Protein AF-A0A7V6QM96-F1 (afdb_monomer)

Nearest PDB structures (foldseek):
  8glv-assembly1_PD  TM=2.329E-01  e=8.339E+00  Chlamydomonas reinhardtii

Sequence (77 aa):
MAVPLPKLHMDVSRGDSFMAEKTTEKYDATYNFGNTTVHVVAPPPMSREKLQKRMRAFHNAGWAIIQELQQNEAEQE

Radius of gyration: 28.96 Å; Cα contacts (8 Å, |Δi|>4): 23; chains: 1; bounding box: 71×35×77 Å

Solvent-accessible surface area (backbone atoms only — not comparable to full-atom values): 5092 Å² total; per-residue (Å²): 136,88,79,83,77,81,79,77,84,75,84,73,71,90,58,61,70,73,53,60,71,69,59,72,63,78,55,71,43,75,48,76,58,90,93,44,77,46,76,38,72,69,74,80,90,73,58,70,67,61,51,51,53,52,51,51,51,53,51,52,53,52,49,50,53,52,52,53,51,53,52,59,53,65,75,73,112

Mean predicted aligned error: 15.54 Å

Secondary structure (DSSP, 8-state):
-PPPPPPP-----TTHHHHHTT--S--SEEEEETTEEEEEPPPPPPPHHHHHHHHHHHHHHHHHHHHHHHHHHHT--

Structure (mmCIF, N/CA/C/O backbone):
data_AF-A0A7V6QM96-F1
#
_entry.id   AF-A0A7V6QM96-F1
#
loop_
_atom_site.group_PDB
_atom_site.id
_atom_site.type_symbol
_atom_site.label_atom_id
_atom_site.label_alt_id
_atom_site.label_comp_id
_atom_site.label_asym_id
_atom_site.label_entity_id
_atom_site.label_seq_id
_atom_site.pdbx_PDB_ins_code
_atom_site.Cartn_x
_atom_site.Cartn_y
_atom_site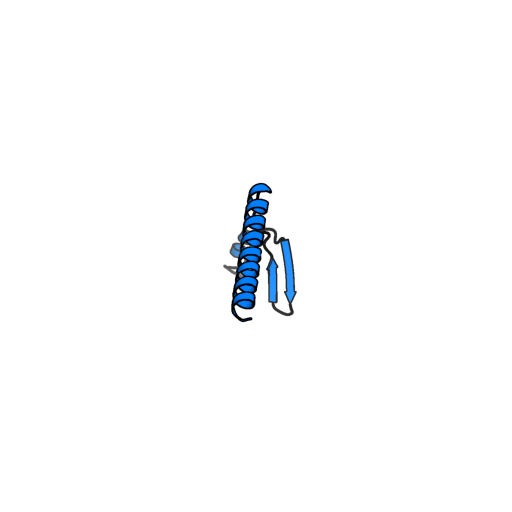.Cartn_z
_atom_site.occupancy
_atom_site.B_iso_or_equiv
_atom_site.auth_seq_id
_atom_site.auth_comp_id
_atom_site.auth_asym_id
_atom_site.auth_atom_id
_atom_site.pdbx_PDB_model_num
ATOM 1 N N . MET A 1 1 ? 53.643 -26.488 -42.831 1.00 43.91 1 MET A N 1
ATOM 2 C CA . MET A 1 1 ? 52.300 -27.000 -42.479 1.00 43.91 1 MET A CA 1
ATOM 3 C C . MET A 1 1 ? 51.931 -26.399 -41.131 1.00 43.91 1 MET A C 1
ATOM 5 O O . MET A 1 1 ? 52.686 -26.596 -40.191 1.00 43.91 1 MET A O 1
ATOM 9 N N . ALA A 1 2 ? 50.881 -25.579 -41.058 1.00 54.34 2 ALA A N 1
ATOM 10 C CA . ALA A 1 2 ? 50.466 -24.917 -39.818 1.00 54.34 2 ALA A CA 1
ATOM 11 C C . ALA A 1 2 ? 49.462 -25.805 -39.067 1.00 54.34 2 ALA A C 1
ATOM 13 O O . ALA A 1 2 ? 48.467 -26.230 -39.651 1.00 54.34 2 ALA A O 1
ATOM 14 N N . VAL A 1 3 ? 49.749 -26.113 -37.800 1.00 63.19 3 VAL A N 1
ATOM 15 C CA . VAL A 1 3 ? 48.900 -26.960 -36.949 1.00 63.19 3 VAL A CA 1
ATOM 16 C C . VAL A 1 3 ? 47.805 -26.086 -36.324 1.00 63.19 3 VAL A C 1
ATOM 18 O O . VAL A 1 3 ? 48.138 -25.053 -35.740 1.00 63.19 3 VAL A O 1
ATOM 21 N N . PRO A 1 4 ? 46.513 -26.439 -36.438 1.00 65.81 4 PRO A N 1
ATOM 22 C CA . PRO A 1 4 ? 45.443 -25.657 -35.830 1.00 65.81 4 PRO A CA 1
ATOM 23 C C . PRO A 1 4 ? 45.506 -25.759 -34.300 1.00 65.81 4 PRO A C 1
ATOM 25 O O . PRO A 1 4 ? 45.598 -26.853 -33.743 1.00 65.81 4 PRO A O 1
ATOM 28 N N . LEU A 1 5 ? 45.453 -24.612 -33.620 1.00 72.31 5 LEU A N 1
ATOM 29 C CA . LEU A 1 5 ? 45.419 -24.546 -32.159 1.00 72.31 5 LEU A CA 1
ATOM 30 C C . LEU A 1 5 ? 44.095 -25.127 -31.628 1.00 72.31 5 LEU A C 1
ATOM 32 O O . LEU A 1 5 ? 43.038 -24.874 -32.219 1.00 72.31 5 LEU A O 1
ATOM 36 N N . PRO A 1 6 ? 44.118 -25.883 -30.515 1.00 69.88 6 PRO A N 1
ATOM 37 C CA . PRO A 1 6 ? 42.899 -26.396 -29.908 1.00 69.88 6 PRO A CA 1
ATOM 38 C C . PRO A 1 6 ? 42.027 -25.236 -29.412 1.00 69.88 6 PRO A C 1
ATOM 40 O O . PRO A 1 6 ? 42.514 -24.286 -28.798 1.00 69.88 6 PRO A O 1
ATOM 43 N N . LYS A 1 7 ? 40.720 -25.313 -29.693 1.00 66.31 7 LYS A N 1
ATOM 44 C CA . LYS A 1 7 ? 39.731 -24.342 -29.209 1.00 66.31 7 LYS A CA 1
ATOM 45 C C . LYS A 1 7 ? 39.756 -24.325 -27.681 1.00 66.31 7 LYS A C 1
ATOM 47 O O . LYS A 1 7 ? 39.526 -25.357 -27.055 1.00 66.31 7 LYS A O 1
ATOM 52 N N . LEU A 1 8 ? 40.006 -23.151 -27.100 1.00 65.94 8 LEU A N 1
ATOM 53 C CA . LEU A 1 8 ? 39.816 -22.911 -25.672 1.00 65.94 8 LEU A CA 1
ATOM 54 C C . LEU A 1 8 ? 38.375 -23.276 -25.305 1.00 65.94 8 LEU A C 1
ATOM 56 O O . LEU A 1 8 ? 37.428 -22.789 -25.926 1.00 65.94 8 LEU A O 1
ATOM 60 N N . HIS A 1 9 ? 38.222 -24.156 -24.320 1.00 61.31 9 HIS A N 1
ATOM 61 C CA . HIS A 1 9 ? 36.927 -24.474 -23.741 1.00 61.31 9 HIS A CA 1
ATOM 62 C C . HIS A 1 9 ? 36.452 -23.224 -22.992 1.00 61.31 9 HIS A C 1
ATOM 64 O O . HIS A 1 9 ? 36.958 -22.910 -21.918 1.00 61.31 9 HIS A O 1
ATOM 70 N N . MET A 1 10 ? 35.553 -22.459 -23.612 1.00 60.12 10 MET A N 1
ATOM 71 C CA . MET A 1 10 ? 34.880 -21.347 -22.951 1.00 60.12 10 MET A CA 1
ATOM 72 C C . MET A 1 10 ? 33.904 -21.957 -21.953 1.00 60.12 10 MET A C 1
ATOM 74 O O . MET A 1 10 ? 32.960 -22.639 -22.357 1.00 60.12 10 MET A O 1
ATOM 78 N N . ASP A 1 11 ? 34.161 -21.756 -20.664 1.00 59.19 11 ASP A N 1
ATOM 79 C CA . ASP A 1 11 ? 33.197 -22.094 -19.626 1.00 59.19 11 ASP A CA 1
ATOM 80 C C . ASP A 1 11 ? 32.003 -21.148 -19.771 1.00 59.19 11 ASP A C 1
ATOM 82 O O . ASP A 1 11 ? 32.041 -19.978 -19.391 1.00 59.19 11 ASP A O 1
ATOM 86 N N . VAL A 1 12 ? 30.965 -21.628 -20.451 1.00 61.31 12 VAL A N 1
ATOM 87 C CA . VAL A 1 12 ? 29.687 -20.934 -20.513 1.00 61.31 12 VAL A CA 1
ATOM 88 C C . VAL A 1 12 ? 28.953 -21.331 -19.245 1.00 61.31 12 VAL A C 1
ATOM 90 O O . VAL A 1 12 ? 28.301 -22.378 -19.218 1.00 61.31 12 VAL A O 1
ATOM 93 N N . SER A 1 13 ? 29.067 -20.502 -18.204 1.00 59.28 13 SER A N 1
ATOM 94 C CA . SER A 1 13 ? 28.280 -20.623 -16.977 1.00 59.28 13 SER A CA 1
ATOM 95 C C . SER A 1 13 ? 26.797 -20.718 -17.337 1.00 59.28 13 SER A C 1
ATOM 97 O O . SER A 1 13 ? 26.132 -19.720 -17.626 1.00 59.28 13 SER A O 1
ATOM 99 N N . ARG A 1 14 ? 26.273 -21.948 -17.366 1.00 55.44 14 ARG A N 1
ATOM 100 C CA . ARG A 1 14 ? 24.865 -22.255 -17.634 1.00 55.44 14 ARG A CA 1
ATOM 101 C C . ARG A 1 14 ? 24.031 -21.804 -16.435 1.00 55.44 14 ARG A C 1
ATOM 103 O O . ARG A 1 14 ? 23.683 -22.614 -15.585 1.00 55.44 14 ARG A O 1
ATOM 110 N N . GLY A 1 15 ? 23.745 -20.511 -16.342 1.00 52.19 15 GLY A N 1
ATOM 111 C CA . GLY A 1 15 ? 22.903 -19.983 -15.268 1.00 52.19 15 GLY A CA 1
ATOM 112 C C . GLY A 1 15 ? 22.689 -18.476 -15.302 1.00 52.19 15 GLY A C 1
ATOM 113 O O . GLY A 1 15 ? 21.554 -18.035 -15.149 1.00 52.19 15 GLY A O 1
ATOM 114 N N . ASP A 1 16 ? 23.734 -17.689 -15.572 1.00 54.47 16 ASP A N 1
ATOM 115 C CA . ASP A 1 16 ? 23.636 -16.225 -15.446 1.00 54.47 16 ASP A CA 1
ATOM 116 C C . ASP A 1 16 ? 22.822 -15.579 -16.569 1.00 54.47 16 ASP A C 1
ATOM 118 O O . ASP A 1 16 ? 22.019 -14.676 -16.329 1.00 54.47 16 ASP A O 1
ATOM 122 N N . SER A 1 17 ? 22.955 -16.071 -17.802 1.00 54.47 17 SER A N 1
ATOM 123 C CA . SER A 1 17 ? 22.272 -15.465 -18.953 1.00 54.47 17 SER A CA 1
ATOM 124 C C . SER A 1 17 ? 20.747 -15.600 -18.880 1.00 54.47 17 SER A C 1
ATOM 126 O O . SER A 1 17 ? 20.037 -14.723 -19.356 1.00 54.47 17 SER A O 1
ATOM 128 N N . PHE A 1 18 ? 20.238 -16.663 -18.246 1.00 49.72 18 PHE A N 1
ATOM 129 C CA . PHE A 1 18 ? 18.795 -16.910 -18.120 1.00 49.72 18 PHE A CA 1
ATOM 130 C C . PHE A 1 18 ? 18.143 -16.068 -17.007 1.00 49.72 18 PHE A C 1
ATOM 132 O O . PHE A 1 18 ? 16.939 -15.819 -17.047 1.00 49.72 18 PHE A O 1
ATOM 139 N N . MET A 1 19 ? 18.928 -15.600 -16.028 1.00 49.72 19 MET A N 1
ATOM 140 C CA . MET A 1 19 ? 18.471 -14.637 -15.016 1.00 49.72 19 MET A CA 1
ATOM 141 C C . MET A 1 19 ? 18.560 -13.191 -15.515 1.00 49.72 19 MET A C 1
ATOM 143 O O . MET A 1 19 ? 17.746 -12.363 -15.114 1.00 49.72 19 MET A O 1
ATOM 147 N N . ALA A 1 20 ? 19.497 -12.888 -16.419 1.00 50.97 20 ALA A N 1
ATOM 148 C CA . ALA A 1 20 ? 19.663 -11.553 -16.997 1.00 50.97 20 ALA A CA 1
ATOM 149 C C . ALA A 1 20 ? 18.484 -11.110 -17.889 1.00 50.97 20 ALA A C 1
ATOM 151 O O . ALA A 1 20 ? 18.212 -9.919 -18.008 1.00 50.97 20 ALA A O 1
ATOM 152 N N . GLU A 1 21 ? 17.762 -12.051 -18.503 1.00 49.69 21 GLU A N 1
ATOM 153 C CA . GLU A 1 21 ? 16.626 -11.742 -19.385 1.00 49.69 21 GLU A CA 1
ATOM 154 C C . GLU A 1 21 ? 15.333 -11.437 -18.603 1.00 49.69 21 GLU A C 1
ATOM 156 O O . GLU A 1 21 ? 14.464 -10.712 -19.083 1.00 49.69 21 GLU A O 1
ATOM 161 N N . LYS A 1 22 ? 15.216 -11.926 -17.359 1.00 50.22 22 LYS A N 1
ATOM 162 C CA . LYS A 1 22 ? 14.048 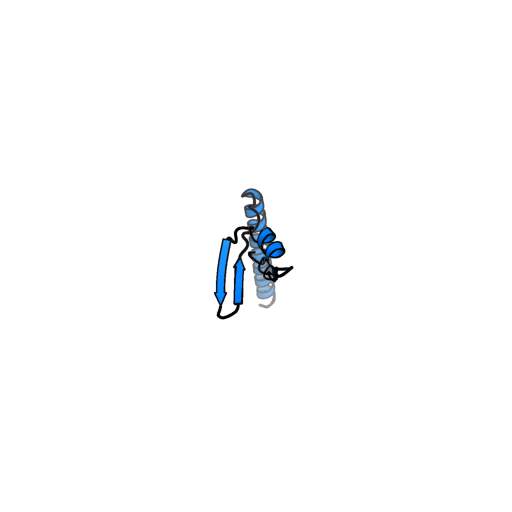-11.694 -16.490 1.00 50.22 22 LYS A CA 1
ATOM 163 C C . LYS A 1 22 ? 14.172 -10.432 -15.622 1.00 50.22 22 LYS A C 1
ATOM 165 O O . LYS A 1 22 ? 13.184 -9.976 -15.058 1.00 50.22 22 LYS A O 1
ATOM 170 N N . THR A 1 23 ? 15.369 -9.856 -15.515 1.00 49.28 23 THR A N 1
ATOM 171 C CA . THR A 1 23 ? 15.673 -8.676 -14.684 1.00 49.28 23 THR A CA 1
ATOM 172 C C . THR A 1 23 ? 15.526 -7.342 -15.417 1.00 49.28 23 THR A 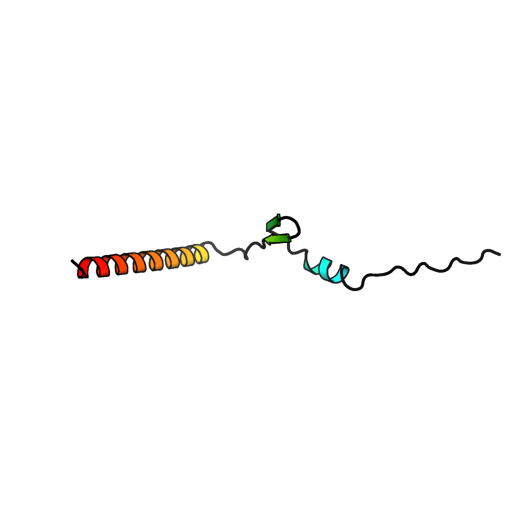C 1
ATOM 174 O O . THR A 1 23 ? 15.792 -6.293 -14.835 1.00 49.28 23 THR A O 1
ATOM 177 N N . THR A 1 24 ? 15.042 -7.329 -16.663 1.00 51.12 24 THR A N 1
ATOM 178 C CA . THR A 1 24 ? 14.674 -6.086 -17.366 1.00 51.12 24 THR A CA 1
ATOM 179 C C . THR A 1 24 ? 13.342 -5.485 -16.897 1.00 51.12 24 THR A C 1
ATOM 181 O O . THR A 1 24 ? 12.829 -4.558 -17.527 1.00 51.12 24 THR A O 1
ATOM 184 N N . GLU A 1 25 ? 12.752 -5.973 -15.804 1.00 59.03 25 GLU A N 1
ATOM 185 C CA . GLU A 1 25 ? 11.756 -5.199 -15.062 1.00 59.03 25 GLU A CA 1
ATOM 186 C C . GLU A 1 25 ? 12.491 -4.026 -14.400 1.00 59.03 25 GLU A C 1
ATOM 188 O O . GLU A 1 25 ? 13.238 -4.198 -13.441 1.00 59.03 25 GLU A O 1
ATOM 193 N N . LYS A 1 26 ? 12.354 -2.825 -14.976 1.00 67.44 26 LYS A N 1
ATOM 194 C CA . LYS A 1 26 ? 13.009 -1.605 -14.485 1.00 67.44 26 LYS A CA 1
ATOM 195 C C . LYS A 1 26 ? 12.591 -1.357 -13.035 1.00 67.44 26 LYS A C 1
ATOM 197 O O . LYS A 1 26 ? 11.476 -0.903 -12.788 1.00 67.44 26 LYS A O 1
ATOM 202 N N . TYR A 1 27 ? 13.478 -1.665 -12.095 1.00 76.25 27 TYR A N 1
ATOM 203 C CA . TYR A 1 27 ? 13.288 -1.327 -10.691 1.00 76.25 27 TYR A CA 1
ATOM 204 C C . TYR A 1 27 ? 13.099 0.184 -10.543 1.00 76.25 27 TYR A C 1
ATOM 206 O O . TYR A 1 27 ? 13.776 0.971 -11.204 1.00 76.25 27 TYR A O 1
ATOM 214 N N . ASP A 1 28 ? 12.176 0.576 -9.672 1.00 81.06 28 ASP A N 1
ATOM 215 C CA . ASP A 1 28 ? 11.886 1.978 -9.366 1.00 81.06 28 ASP A CA 1
ATOM 216 C C . ASP A 1 28 ? 13.017 2.595 -8.535 1.00 81.06 28 ASP A C 1
ATOM 218 O O . ASP A 1 28 ? 13.428 3.733 -8.749 1.00 81.06 28 ASP A O 1
ATOM 222 N N . ALA A 1 29 ? 13.595 1.795 -7.634 1.00 83.75 29 ALA A N 1
ATOM 223 C CA . ALA A 1 29 ? 14.804 2.145 -6.904 1.00 83.75 29 ALA A CA 1
ATOM 224 C C . ALA A 1 29 ? 15.664 0.906 -6.632 1.00 83.75 29 ALA A C 1
ATOM 226 O O . ALA A 1 29 ? 15.175 -0.222 -6.587 1.00 83.75 29 ALA A O 1
ATOM 227 N N . THR A 1 30 ? 16.964 1.108 -6.436 1.00 86.94 30 THR A N 1
ATOM 228 C CA . THR A 1 30 ? 17.881 0.071 -5.947 1.00 86.94 30 THR A CA 1
ATOM 229 C C . THR A 1 30 ? 18.724 0.654 -4.820 1.00 86.94 30 THR A C 1
ATOM 231 O O . THR A 1 30 ? 19.327 1.714 -4.987 1.00 86.94 30 THR A O 1
ATOM 234 N N . TYR A 1 31 ? 18.755 -0.027 -3.676 1.00 90.31 31 TYR A N 1
ATOM 235 C CA . TYR A 1 31 ? 19.512 0.372 -2.492 1.00 90.31 31 TYR A CA 1
ATOM 236 C C . TYR A 1 31 ? 20.552 -0.689 -2.147 1.00 90.31 31 TYR A C 1
ATOM 238 O O . TYR A 1 31 ? 20.234 -1.874 -2.105 1.00 90.31 31 TYR A O 1
ATOM 246 N N . ASN A 1 32 ? 21.775 -0.257 -1.843 1.00 90.50 32 ASN A N 1
ATOM 247 C CA . ASN A 1 32 ? 22.864 -1.147 -1.454 1.00 90.50 32 ASN A CA 1
ATOM 248 C C . ASN A 1 32 ? 23.197 -0.946 0.025 1.00 90.50 32 ASN A C 1
ATOM 250 O O . ASN A 1 32 ? 23.567 0.152 0.442 1.00 90.50 32 ASN A O 1
ATOM 254 N N . PHE A 1 33 ? 23.103 -2.020 0.804 1.00 89.12 33 PHE A N 1
ATOM 255 C CA . PHE A 1 33 ? 23.456 -2.068 2.219 1.00 89.12 33 PHE A CA 1
ATOM 256 C C . PHE A 1 33 ? 24.560 -3.110 2.424 1.00 89.12 33 PHE A C 1
ATOM 258 O O . PHE A 1 33 ? 24.288 -4.300 2.593 1.00 89.12 33 PHE A O 1
ATOM 265 N N . GLY A 1 34 ? 25.822 -2.672 2.379 1.00 90.56 34 GLY A N 1
ATOM 266 C CA . GLY A 1 34 ? 26.978 -3.569 2.466 1.00 90.56 34 GLY A CA 1
ATOM 267 C C . GLY A 1 34 ? 26.951 -4.618 1.349 1.00 90.56 34 GLY A C 1
ATOM 268 O O . GLY A 1 34 ? 27.084 -4.269 0.181 1.00 90.56 34 GLY A O 1
ATOM 269 N N . ASN A 1 35 ? 26.720 -5.884 1.714 1.00 90.44 35 ASN A N 1
ATOM 270 C CA . ASN A 1 35 ? 26.601 -7.007 0.772 1.00 90.44 35 ASN A CA 1
ATOM 271 C C . ASN A 1 35 ? 25.168 -7.254 0.260 1.00 90.44 35 ASN A C 1
ATOM 273 O O . ASN A 1 35 ? 24.959 -8.169 -0.532 1.00 90.44 35 ASN A O 1
ATOM 277 N N . THR A 1 36 ? 24.169 -6.494 0.719 1.00 90.19 36 THR A N 1
ATOM 278 C CA . THR A 1 36 ? 22.763 -6.697 0.335 1.00 90.19 36 THR A CA 1
ATOM 279 C C . THR A 1 36 ? 22.330 -5.654 -0.686 1.00 90.19 36 THR A C 1
ATOM 281 O O . THR A 1 36 ? 22.484 -4.458 -0.447 1.00 90.19 36 THR A O 1
ATOM 284 N N . THR A 1 37 ? 21.739 -6.100 -1.794 1.00 90.69 37 THR A N 1
ATOM 285 C CA . THR A 1 37 ? 21.097 -5.233 -2.793 1.00 90.69 37 THR A CA 1
ATOM 286 C C . THR A 1 37 ? 19.584 -5.382 -2.672 1.00 90.69 37 THR A C 1
ATOM 288 O O . THR A 1 37 ? 19.058 -6.489 -2.767 1.00 90.69 37 THR A O 1
ATOM 291 N N . VAL A 1 38 ? 18.881 -4.277 -2.435 1.00 89.75 38 VAL A N 1
ATOM 292 C CA . VAL A 1 38 ? 17.420 -4.222 -2.346 1.00 89.75 38 VAL A CA 1
ATOM 293 C C . VAL A 1 38 ? 16.889 -3.555 -3.602 1.00 89.75 38 VAL A C 1
ATOM 295 O O . VAL A 1 38 ? 17.159 -2.381 -3.847 1.00 89.75 38 VAL A O 1
ATOM 298 N N . HIS A 1 39 ? 16.101 -4.293 -4.372 1.00 87.69 39 HIS A N 1
ATOM 299 C CA . HIS A 1 39 ? 15.407 -3.774 -5.541 1.00 87.69 39 HIS A CA 1
ATOM 300 C C . HIS A 1 39 ? 13.957 -3.438 -5.186 1.00 87.69 39 HIS A C 1
ATOM 302 O O . HIS A 1 39 ? 13.203 -4.300 -4.735 1.00 87.69 39 HIS A O 1
ATOM 308 N N . VAL A 1 40 ? 13.562 -2.182 -5.3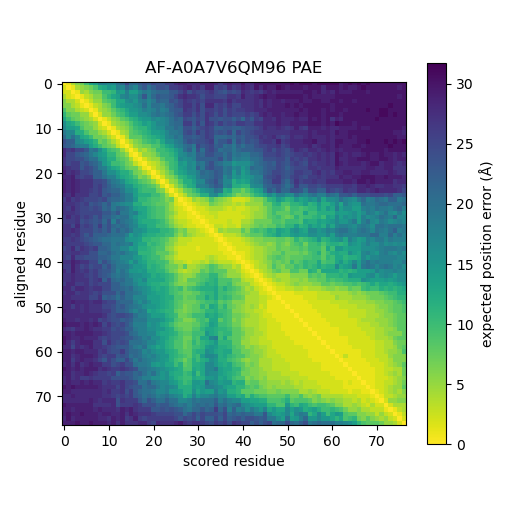83 1.00 85.06 40 VAL A N 1
ATOM 309 C CA . VAL A 1 40 ? 12.187 -1.721 -5.183 1.00 85.06 40 VAL A CA 1
ATOM 310 C C . VAL A 1 40 ? 11.455 -1.773 -6.513 1.00 85.06 40 VAL A C 1
ATOM 312 O O . VAL A 1 40 ? 11.857 -1.135 -7.483 1.00 85.06 40 VAL A O 1
ATOM 315 N N . VAL A 1 41 ? 10.365 -2.534 -6.553 1.00 87.12 41 VAL A N 1
ATOM 316 C CA . VAL A 1 41 ? 9.479 -2.632 -7.715 1.00 87.12 41 VAL A CA 1
ATOM 317 C C . VAL A 1 41 ? 8.291 -1.706 -7.485 1.00 87.12 41 VAL A C 1
ATOM 319 O O . VAL A 1 41 ? 7.587 -1.841 -6.480 1.00 87.12 41 VAL A O 1
ATOM 322 N N . ALA A 1 42 ? 8.060 -0.769 -8.408 1.00 80.31 42 ALA A N 1
ATOM 323 C CA . ALA A 1 42 ? 6.869 0.067 -8.354 1.00 80.31 42 ALA A CA 1
ATOM 324 C C . ALA A 1 42 ? 5.615 -0.816 -8.479 1.00 80.31 42 ALA A C 1
ATOM 326 O O . ALA A 1 42 ? 5.550 -1.678 -9.362 1.00 80.31 42 ALA A O 1
ATOM 327 N N . PRO A 1 43 ? 4.594 -0.616 -7.631 1.00 80.00 43 PRO A N 1
ATOM 328 C CA . PRO A 1 43 ? 3.334 -1.315 -7.801 1.00 80.00 43 PRO A CA 1
ATOM 329 C C . PRO A 1 43 ? 2.678 -0.906 -9.133 1.00 80.00 43 PRO A C 1
ATOM 331 O O . PRO A 1 43 ? 2.883 0.216 -9.606 1.00 80.00 43 PRO A O 1
ATOM 334 N N . PRO A 1 44 ? 1.840 -1.773 -9.730 1.00 81.94 44 PRO A N 1
ATOM 335 C CA . PRO A 1 44 ? 1.128 -1.449 -10.961 1.00 81.94 44 PRO A CA 1
ATOM 336 C C . PRO A 1 44 ? 0.342 -0.134 -10.838 1.00 81.94 44 PRO A C 1
ATOM 338 O O . PRO A 1 44 ? -0.276 0.108 -9.791 1.00 81.94 44 PRO A O 1
ATOM 341 N N . PRO A 1 45 ? 0.307 0.706 -11.892 1.00 80.62 45 PRO A N 1
ATOM 342 C CA . PRO A 1 45 ? -0.392 1.981 -11.843 1.00 80.62 45 PRO A CA 1
ATOM 343 C C . PRO A 1 45 ? -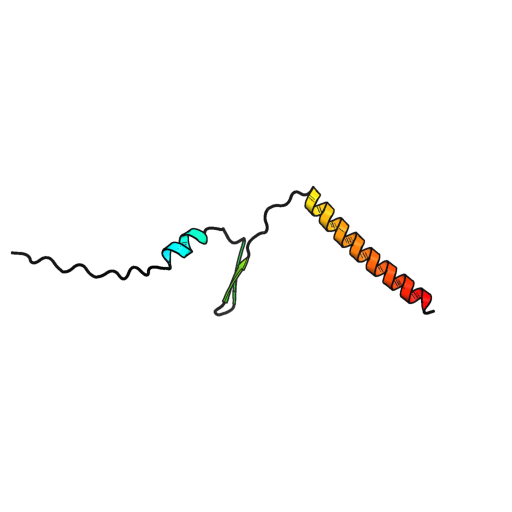1.882 1.753 -11.569 1.00 80.62 45 PRO A C 1
ATOM 345 O O . PRO A 1 45 ? -2.583 1.054 -12.303 1.00 80.62 45 PRO A O 1
ATOM 348 N N . MET A 1 46 ? -2.374 2.349 -10.485 1.00 85.88 46 MET A N 1
ATOM 349 C CA . MET A 1 46 ? -3.774 2.264 -10.081 1.00 85.88 46 MET A CA 1
ATOM 350 C C . MET A 1 46 ? -4.533 3.521 -10.517 1.00 85.88 46 MET A C 1
ATOM 352 O O . MET A 1 46 ? -4.044 4.640 -10.384 1.00 85.88 46 MET A O 1
ATOM 356 N N . SER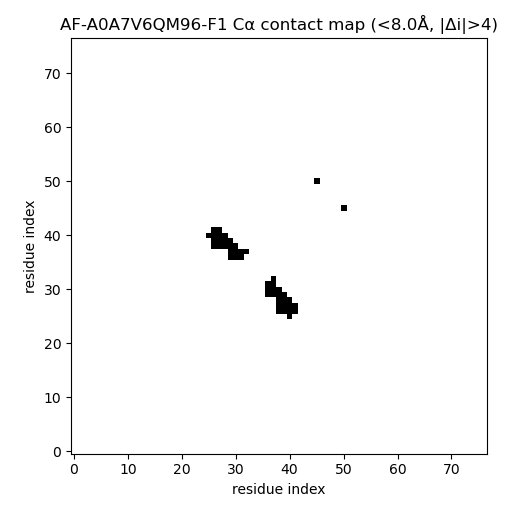 A 1 47 ? -5.769 3.354 -10.992 1.00 90.88 47 SER A N 1
ATOM 357 C CA . SER A 1 47 ? -6.672 4.477 -11.282 1.00 90.88 47 SER A CA 1
ATOM 358 C C . SER A 1 47 ? -6.935 5.328 -10.031 1.00 90.88 47 SER A C 1
ATOM 360 O O . SER A 1 47 ? -7.141 4.770 -8.947 1.00 90.88 47 SER A O 1
ATOM 362 N N . ARG A 1 48 ? -7.055 6.652 -10.199 1.00 90.25 48 ARG A N 1
ATOM 363 C CA . ARG A 1 48 ? -7.327 7.605 -9.104 1.00 90.25 48 ARG A CA 1
ATOM 364 C C . ARG A 1 48 ? -8.570 7.251 -8.280 1.00 90.25 48 ARG A C 1
ATOM 366 O O . ARG A 1 48 ? -8.544 7.377 -7.062 1.00 90.25 48 ARG A O 1
ATOM 373 N N . GLU A 1 49 ? -9.625 6.745 -8.915 1.00 91.62 49 GLU A N 1
ATOM 374 C CA . GLU A 1 49 ? -10.868 6.348 -8.237 1.00 91.62 49 GLU A CA 1
ATOM 375 C C . GLU A 1 49 ? -10.660 5.188 -7.255 1.00 91.62 49 GLU A C 1
ATOM 377 O O . GLU A 1 49 ? -11.081 5.252 -6.100 1.00 91.62 49 GLU A O 1
ATOM 382 N N . LYS A 1 50 ? -9.955 4.132 -7.687 1.00 91.31 50 LYS A N 1
ATOM 383 C CA . LYS A 1 50 ? -9.610 2.990 -6.825 1.00 91.31 50 LYS A CA 1
ATOM 384 C C . LYS A 1 50 ? -8.707 3.411 -5.667 1.00 91.31 50 LYS A C 1
ATOM 386 O O . LYS A 1 50 ? -8.922 2.953 -4.544 1.00 91.31 50 LYS A O 1
ATOM 391 N N . LEU A 1 51 ? -7.748 4.304 -5.924 1.00 91.50 51 LEU A N 1
ATOM 392 C CA . LEU A 1 51 ? -6.892 4.869 -4.882 1.00 91.50 51 LEU A CA 1
ATOM 393 C C . LEU A 1 51 ? -7.732 5.626 -3.845 1.00 91.50 51 LEU A C 1
ATOM 395 O O . LEU A 1 51 ? -7.635 5.342 -2.654 1.00 91.50 51 LEU A O 1
ATOM 399 N N . GLN A 1 52 ? -8.618 6.516 -4.294 1.00 94.25 52 GLN A N 1
ATOM 400 C CA . GLN A 1 52 ? -9.482 7.294 -3.409 1.00 94.25 52 GLN A CA 1
ATOM 401 C C . GLN A 1 52 ? -10.433 6.399 -2.602 1.00 94.25 52 GLN A C 1
ATOM 403 O O . GLN A 1 52 ? -10.620 6.626 -1.407 1.00 94.25 52 GLN A O 1
ATOM 408 N N . LYS A 1 53 ? -10.994 5.348 -3.215 1.00 95.50 53 LYS A N 1
ATOM 409 C CA . LYS A 1 53 ? -11.828 4.360 -2.514 1.00 95.50 53 LYS A CA 1
ATOM 410 C C . LYS A 1 53 ? -11.051 3.666 -1.395 1.00 95.50 53 LYS A C 1
ATOM 412 O O . LYS A 1 53 ? -11.564 3.542 -0.285 1.00 95.50 53 LYS A O 1
ATOM 417 N N . ARG A 1 54 ? -9.812 3.250 -1.671 1.00 93.56 54 ARG A N 1
ATOM 418 C CA . ARG A 1 54 ? -8.940 2.620 -0.675 1.00 93.56 54 ARG A CA 1
ATOM 419 C C . ARG A 1 54 ? -8.568 3.595 0.447 1.00 93.56 54 ARG A C 1
ATOM 421 O O . ARG A 1 54 ? -8.652 3.222 1.610 1.00 93.56 54 ARG A O 1
ATOM 428 N N . MET A 1 55 ? -8.234 4.844 0.117 1.00 95.06 55 MET A N 1
ATOM 429 C CA . MET A 1 55 ? -7.946 5.879 1.117 1.00 95.06 55 MET A CA 1
ATOM 430 C C . MET A 1 55 ? -9.147 6.131 2.034 1.00 95.06 55 MET A C 1
ATOM 432 O O . MET A 1 55 ? -8.992 6.132 3.251 1.00 95.06 55 MET A O 1
ATOM 436 N N . ARG A 1 56 ? -10.356 6.273 1.475 1.00 96.00 56 ARG A N 1
ATOM 437 C CA . ARG A 1 56 ? -11.584 6.438 2.273 1.00 96.00 56 ARG A CA 1
ATOM 438 C C . ARG A 1 56 ? -11.829 5.252 3.204 1.00 96.00 56 ARG A C 1
ATOM 440 O O . ARG A 1 56 ? -12.202 5.465 4.348 1.00 96.00 56 ARG A O 1
ATOM 447 N N . ALA A 1 57 ? -11.582 4.024 2.745 1.00 96.81 57 ALA A N 1
ATOM 448 C CA . ALA A 1 57 ? -11.721 2.838 3.588 1.00 96.81 57 ALA A CA 1
ATOM 449 C C . ALA A 1 57 ? -10.773 2.876 4.799 1.00 96.81 57 ALA A C 1
ATOM 451 O O . ALA A 1 57 ? -11.215 2.622 5.916 1.00 96.81 57 ALA A O 1
ATOM 452 N N . PHE A 1 58 ? -9.507 3.259 4.598 1.00 96.94 58 PHE A N 1
ATOM 453 C CA . PHE A 1 58 ? -8.557 3.417 5.703 1.00 96.94 58 PHE A CA 1
ATOM 454 C C . PHE A 1 58 ? -8.960 4.531 6.671 1.00 96.94 58 PHE A C 1
ATOM 456 O O . PHE A 1 58 ? -8.907 4.326 7.880 1.00 96.94 58 PHE A O 1
ATOM 463 N N . HIS A 1 59 ? -9.410 5.679 6.159 1.00 96.69 59 HIS A N 1
ATOM 464 C CA . HIS A 1 59 ? -9.911 6.762 7.008 1.00 96.69 59 HIS A CA 1
ATOM 465 C C . HIS A 1 59 ? -11.112 6.327 7.845 1.00 96.69 59 HIS A C 1
ATOM 467 O O . HIS A 1 59 ? -11.134 6.582 9.043 1.00 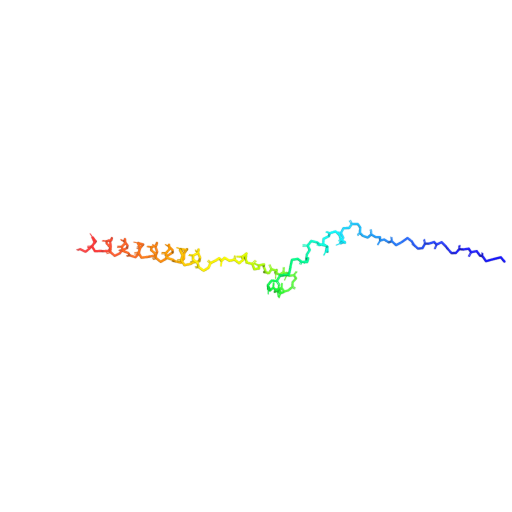96.69 59 HIS A O 1
ATOM 473 N N . ASN A 1 60 ? -12.086 5.653 7.234 1.00 96.81 60 ASN A N 1
ATOM 474 C CA . ASN A 1 60 ? -13.275 5.189 7.941 1.00 96.81 60 ASN A CA 1
ATOM 475 C C . ASN A 1 60 ? -12.919 4.168 9.026 1.00 96.81 60 ASN A C 1
ATOM 477 O O . ASN A 1 60 ? -13.443 4.262 10.128 1.00 96.81 60 ASN A O 1
ATOM 481 N N . ALA A 1 61 ? -12.007 3.234 8.736 1.00 96.88 61 ALA A N 1
ATOM 482 C CA . ALA A 1 61 ? -11.531 2.271 9.725 1.00 96.88 61 ALA A CA 1
ATOM 483 C C . ALA A 1 61 ? -10.811 2.966 10.891 1.00 96.88 61 ALA A C 1
ATOM 485 O O . ALA A 1 61 ? -11.087 2.664 12.046 1.00 96.88 61 ALA A O 1
ATOM 486 N N . GLY A 1 62 ? -9.938 3.936 10.597 1.00 96.56 62 GLY A N 1
ATOM 487 C CA . GLY A 1 62 ? -9.254 4.717 11.628 1.00 96.56 62 GLY A CA 1
ATOM 488 C C . GLY A 1 62 ? -10.227 5.492 12.517 1.00 96.56 62 GLY A C 1
ATOM 489 O O . GLY A 1 62 ? -10.108 5.453 13.737 1.00 96.56 62 GLY A O 1
ATOM 490 N N . TRP A 1 63 ? -11.227 6.145 11.920 1.00 96.56 63 TRP A N 1
ATOM 491 C CA . TRP A 1 63 ? -12.253 6.864 12.676 1.00 96.56 63 TRP A CA 1
ATOM 492 C C . TRP A 1 63 ? -13.142 5.946 13.508 1.00 96.56 63 TRP A C 1
ATOM 494 O O . TRP A 1 63 ? -13.457 6.308 14.635 1.00 96.56 63 TRP A O 1
ATOM 504 N N . ALA A 1 64 ? -13.508 4.773 12.990 1.00 96.56 64 ALA A N 1
ATOM 505 C CA . ALA A 1 64 ? -14.278 3.790 13.747 1.00 96.56 64 ALA A CA 1
ATOM 506 C C . ALA A 1 64 ? -13.525 3.354 15.012 1.00 96.56 64 ALA A C 1
ATOM 508 O O . ALA A 1 64 ? -14.088 3.401 16.098 1.00 96.56 64 ALA A O 1
ATOM 509 N N . ILE A 1 65 ? -12.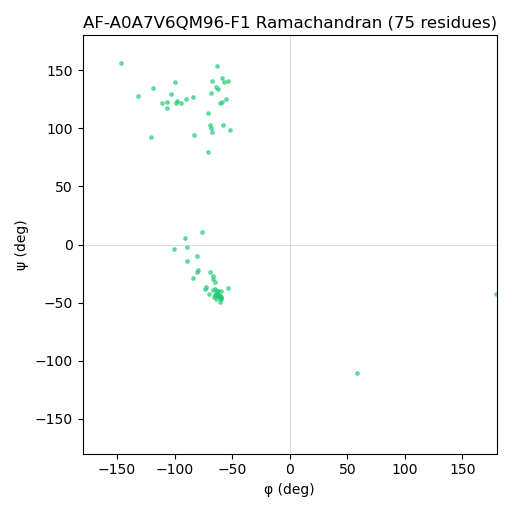227 3.053 14.891 1.00 95.94 65 ILE A N 1
ATOM 510 C CA . ILE A 1 65 ? -11.385 2.686 16.041 1.00 95.94 65 ILE A CA 1
ATOM 511 C C . ILE A 1 65 ? -11.329 3.824 17.068 1.00 95.94 65 ILE A C 1
ATOM 513 O O . ILE A 1 65 ? -11.459 3.586 18.263 1.00 95.94 65 ILE A O 1
ATOM 517 N N . ILE A 1 66 ? -11.150 5.072 16.621 1.00 94.62 66 ILE A N 1
ATOM 518 C CA . ILE A 1 66 ? -11.111 6.230 17.529 1.00 94.62 66 ILE A CA 1
ATOM 519 C C . ILE A 1 66 ? -12.452 6.402 18.254 1.00 94.62 66 ILE A C 1
ATOM 521 O O . ILE A 1 66 ? -12.461 6.645 19.457 1.00 94.62 66 ILE A O 1
ATOM 525 N N . GLN A 1 67 ? -13.572 6.267 17.540 1.00 94.06 67 GLN A N 1
ATOM 526 C CA . GLN A 1 67 ? -14.908 6.369 18.130 1.00 94.06 67 GLN A CA 1
ATOM 527 C C . GLN A 1 67 ? -15.153 5.276 19.172 1.00 94.06 67 GLN A C 1
ATOM 529 O O . GLN A 1 67 ? -15.651 5.579 20.253 1.00 94.06 67 GLN A O 1
ATOM 534 N N . GLU A 1 68 ? -14.760 4.037 18.875 1.00 94.38 68 GLU A N 1
ATOM 535 C CA . GLU A 1 68 ? -14.848 2.922 19.821 1.00 94.38 68 GLU A CA 1
ATOM 536 C C . GLU A 1 68 ? -14.009 3.186 21.078 1.00 94.38 68 GLU A C 1
ATOM 538 O O . GLU A 1 68 ? -14.486 2.979 22.191 1.00 94.38 68 GLU A O 1
ATOM 543 N N . LEU A 1 69 ? -12.779 3.690 20.931 1.00 94.31 69 LEU A N 1
ATOM 544 C CA . LEU A 1 69 ? -11.931 4.036 22.078 1.00 94.31 69 LEU A CA 1
ATOM 545 C C . LEU A 1 69 ? -12.567 5.126 22.951 1.00 94.31 69 LEU A C 1
ATOM 547 O O . LEU A 1 69 ? -12.609 4.971 24.167 1.00 94.31 69 LEU A O 1
ATOM 551 N N . GLN A 1 70 ? -13.119 6.179 22.343 1.00 91.50 70 GLN A N 1
ATOM 552 C CA . GLN A 1 70 ? -13.781 7.266 23.074 1.00 91.50 70 GLN A CA 1
ATOM 553 C C . GLN A 1 70 ? -15.039 6.803 23.817 1.00 91.50 70 GLN A C 1
ATOM 555 O O . GLN A 1 70 ? -15.298 7.257 24.928 1.00 91.50 70 GLN A O 1
ATOM 560 N N . GLN A 1 71 ? -15.826 5.909 23.215 1.00 86.19 71 GLN A N 1
ATOM 561 C CA . GLN A 1 71 ? -17.006 5.331 23.862 1.00 86.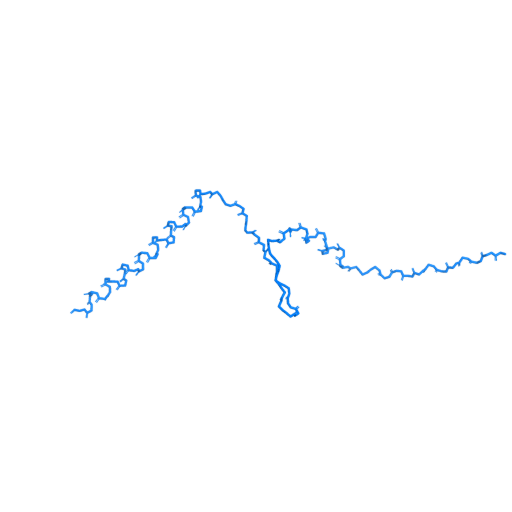19 71 GLN A CA 1
ATOM 562 C C . GLN A 1 71 ? -16.610 4.468 25.062 1.00 86.19 71 GLN A C 1
ATOM 564 O O . GLN A 1 71 ? -17.169 4.632 26.141 1.00 86.19 71 GLN A O 1
ATOM 569 N N . ASN A 1 72 ? -15.595 3.620 24.899 1.00 85.50 72 ASN A N 1
ATOM 570 C CA . ASN A 1 72 ? -15.097 2.776 25.982 1.00 85.50 72 ASN A CA 1
ATOM 571 C C . ASN A 1 72 ? -14.472 3.587 27.132 1.00 85.50 72 ASN A C 1
ATOM 573 O O . ASN A 1 72 ? -14.551 3.156 28.278 1.00 85.50 72 ASN A O 1
ATOM 577 N N . GLU A 1 73 ? -13.848 4.736 26.849 1.00 81.31 73 GLU A N 1
ATOM 578 C CA . GLU A 1 73 ? -13.346 5.653 27.884 1.00 81.31 73 GLU A CA 1
ATOM 579 C C . GLU A 1 73 ? -14.491 6.348 28.636 1.00 81.31 73 GLU A C 1
ATOM 581 O O . GLU A 1 73 ? -14.461 6.408 29.861 1.00 81.31 73 GLU A O 1
ATOM 586 N N . ALA A 1 74 ? -15.529 6.809 27.931 1.00 71.25 74 ALA A N 1
ATOM 587 C CA . ALA A 1 74 ? -16.676 7.488 28.540 1.00 71.25 74 ALA A CA 1
ATOM 588 C C . ALA A 1 74 ? -17.571 6.567 29.393 1.00 71.25 74 ALA A C 1
ATOM 590 O O . ALA A 1 74 ? -18.276 7.049 30.271 1.00 71.25 74 ALA A O 1
ATOM 591 N N . GLU A 1 75 ? -17.567 5.256 29.140 1.00 66.38 75 GLU A N 1
ATOM 592 C CA . GLU A 1 75 ? -18.291 4.262 29.949 1.00 66.38 75 GLU A CA 1
ATOM 593 C C . GLU A 1 75 ? -17.549 3.867 31.243 1.00 66.38 75 GLU A C 1
ATOM 595 O O . GLU A 1 75 ? -18.121 3.171 32.084 1.00 66.38 75 GLU A O 1
ATOM 600 N N . GLN A 1 76 ? -16.285 4.277 31.408 1.00 57.78 76 GLN A N 1
ATOM 601 C CA . GLN A 1 76 ? -15.473 3.988 32.599 1.00 57.78 76 GLN A CA 1
ATOM 602 C C . GLN A 1 76 ? -15.375 5.153 33.600 1.00 57.78 76 GLN A C 1
ATOM 604 O O . GLN A 1 76 ? -14.801 4.959 34.676 1.00 57.78 76 GLN A O 1
ATOM 609 N N . GLU A 1 77 ? -15.939 6.321 33.279 1.00 53.19 77 GLU A N 1
ATOM 610 C CA . GLU A 1 77 ? -16.164 7.446 34.210 1.00 53.19 77 GLU A CA 1
ATOM 611 C C . GLU A 1 77 ? -17.565 7.399 34.841 1.00 53.19 77 GLU A C 1
ATOM 613 O O . GLU A 1 77 ? -17.666 7.728 36.048 1.00 53.19 77 GLU A O 1
#

pLDDT: mean 77.73, std 16.86, range [43.91, 96.94]

Foldseek 3Di:
DDDDDDDDPPPPPVPDVVVVVVPPQDFPDWDDDPPDIDTHHDDPDDDPVVVVVVVVVVVVVVVVVVVVVVVVVVVVD